Protein AF-A0A959Z4D5-F1 (afdb_monomer_lite)

Secondary structure (DSSP, 8-state):
---HHHHHHHHHHHHHHHHHHHHHH-HHHHHHHHTS-----SS--TTS-HHHHHHHHHHHHHHHHHHHHHHS--

pLDDT: mean 76.66, std 12.83, range [40.19, 88.94]

Structure (mmCIF, N/CA/C/O 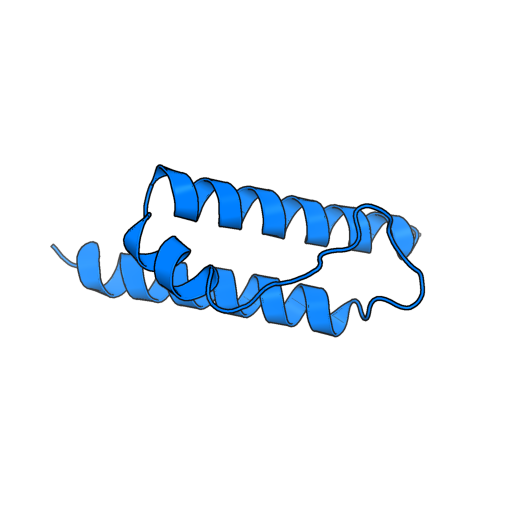backbone):
data_AF-A0A959Z4D5-F1
#
_entry.id   AF-A0A959Z4D5-F1
#
loop_
_atom_site.group_PDB
_atom_site.id
_atom_site.type_symbol
_atom_site.label_atom_id
_atom_site.label_alt_id
_atom_site.label_comp_id
_atom_site.label_asym_id
_atom_site.label_entity_id
_atom_site.label_seq_id
_atom_site.pdbx_PDB_ins_code
_atom_site.Cartn_x
_atom_site.Cartn_y
_atom_site.Cartn_z
_atom_site.occupancy
_atom_site.B_iso_or_equiv
_atom_site.auth_seq_id
_atom_site.auth_comp_id
_atom_site.auth_asym_id
_atom_site.auth_atom_id
_atom_site.pdbx_PDB_model_num
ATOM 1 N N . MET A 1 1 ? 26.399 1.445 -8.704 1.00 49.81 1 MET A N 1
ATOM 2 C CA . MET A 1 1 ? 25.022 1.853 -9.056 1.00 49.81 1 MET A CA 1
ATOM 3 C C . MET A 1 1 ? 24.121 0.724 -8.597 1.00 49.81 1 MET A C 1
ATOM 5 O O . MET A 1 1 ? 24.514 -0.405 -8.859 1.00 49.81 1 MET A O 1
ATOM 9 N N . PRO A 1 2 ? 23.034 0.969 -7.849 1.00 57.12 2 PRO A N 1
ATOM 10 C CA . PRO A 1 2 ? 22.172 -0.121 -7.405 1.00 57.12 2 PRO A CA 1
ATOM 11 C C . PRO A 1 2 ? 21.558 -0.812 -8.626 1.00 57.12 2 PRO A C 1
ATOM 13 O O . PRO A 1 2 ? 21.078 -0.147 -9.546 1.00 57.12 2 PRO A O 1
ATOM 16 N N . ASP A 1 3 ? 21.622 -2.139 -8.658 1.00 78.50 3 ASP A N 1
ATOM 17 C CA . ASP A 1 3 ? 21.057 -2.942 -9.734 1.00 78.50 3 ASP A CA 1
ATOM 18 C C . ASP A 1 3 ? 19.537 -2.738 -9.799 1.00 78.50 3 ASP A C 1
ATOM 20 O O . ASP A 1 3 ? 18.854 -2.808 -8.776 1.00 78.50 3 ASP A O 1
ATOM 24 N N . LYS A 1 4 ? 18.977 -2.549 -11.003 1.00 75.31 4 LYS A N 1
ATOM 25 C CA . LYS A 1 4 ? 17.519 -2.437 -11.246 1.00 75.31 4 LYS A CA 1
ATOM 26 C C . LYS A 1 4 ? 16.729 -3.544 -10.523 1.00 75.31 4 LYS A C 1
ATOM 28 O O . LYS A 1 4 ? 15.682 -3.298 -9.932 1.00 75.31 4 LYS A O 1
ATOM 33 N N . LYS A 1 5 ? 17.304 -4.750 -10.498 1.00 77.00 5 LYS A N 1
ATOM 34 C CA . LYS A 1 5 ? 16.788 -5.941 -9.812 1.00 77.00 5 LYS A CA 1
ATOM 35 C C . LYS A 1 5 ? 16.652 -5.756 -8.293 1.00 77.00 5 LYS A C 1
ATOM 37 O O . LYS A 1 5 ? 15.757 -6.321 -7.676 1.00 77.00 5 LYS A O 1
ATOM 42 N N . GLN A 1 6 ? 17.546 -4.990 -7.669 1.00 81.94 6 GLN A N 1
ATOM 43 C CA . GLN A 1 6 ? 17.498 -4.711 -6.235 1.00 81.94 6 GLN A CA 1
ATOM 44 C C . GLN A 1 6 ? 16.370 -3.738 -5.895 1.00 81.94 6 GLN A C 1
ATOM 46 O O . GLN A 1 6 ? 15.591 -4.041 -4.998 1.00 81.94 6 GLN A O 1
ATOM 51 N N . LEU A 1 7 ? 16.217 -2.662 -6.671 1.00 83.50 7 LEU A N 1
ATOM 52 C CA . LEU A 1 7 ? 15.128 -1.698 -6.489 1.00 83.50 7 LEU A CA 1
ATOM 53 C C . LEU A 1 7 ? 13.749 -2.355 -6.654 1.00 83.50 7 LEU A C 1
ATOM 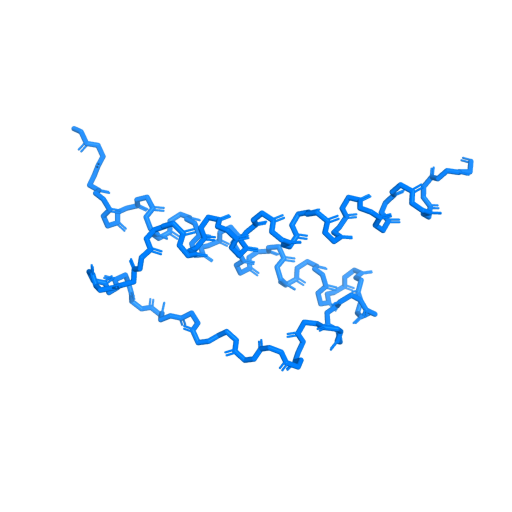55 O O . LEU A 1 7 ? 12.831 -2.101 -5.879 1.00 83.50 7 LEU A O 1
ATOM 59 N N . GLN A 1 8 ? 13.619 -3.252 -7.633 1.00 82.44 8 GLN A N 1
ATOM 60 C CA . GLN A 1 8 ? 12.399 -4.027 -7.848 1.00 82.44 8 GLN A CA 1
ATOM 61 C C . GLN A 1 8 ? 12.042 -4.881 -6.625 1.00 82.44 8 GLN A C 1
ATOM 63 O O . GLN A 1 8 ? 10.901 -4.854 -6.171 1.00 82.44 8 GLN A O 1
ATOM 68 N N . ARG A 1 9 ? 13.020 -5.594 -6.048 1.00 82.81 9 ARG A N 1
ATOM 69 C CA . ARG A 1 9 ? 12.809 -6.371 -4.814 1.00 82.81 9 ARG A CA 1
ATOM 70 C C . ARG A 1 9 ? 12.382 -5.492 -3.645 1.00 82.81 9 ARG A C 1
ATOM 72 O O . ARG A 1 9 ? 11.537 -5.909 -2.859 1.00 82.81 9 ARG A O 1
ATOM 79 N N . GLU A 1 10 ? 12.951 -4.295 -3.524 1.00 86.12 10 GLU A N 1
ATOM 80 C CA . GLU A 1 10 ? 12.553 -3.347 -2.481 1.00 86.12 10 GLU A CA 1
ATOM 81 C C . GLU A 1 10 ? 11.099 -2.902 -2.654 1.00 86.12 10 GLU A C 1
ATOM 83 O O . GLU A 1 10 ? 10.344 -2.965 -1.689 1.00 86.12 10 GLU A O 1
ATOM 88 N N . LEU A 1 11 ? 10.673 -2.565 -3.876 1.00 85.62 11 LEU A N 1
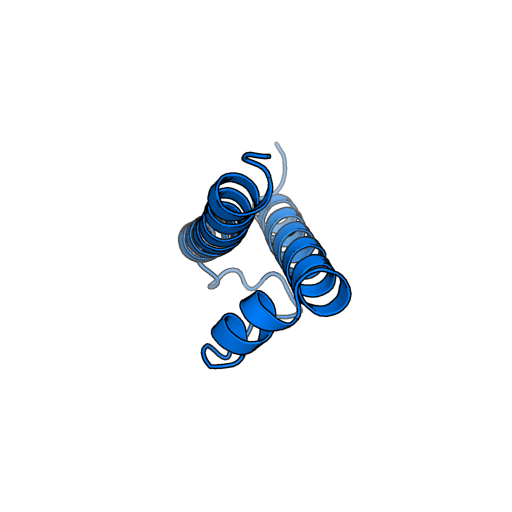ATOM 89 C CA . LEU A 1 11 ? 9.278 -2.216 -4.169 1.00 85.62 11 LEU A CA 1
ATOM 90 C C . LEU A 1 11 ? 8.319 -3.367 -3.859 1.00 85.62 11 LEU A C 1
ATOM 92 O O . LEU A 1 11 ? 7.326 -3.161 -3.168 1.00 85.62 11 LEU A O 1
ATOM 96 N N . VAL A 1 12 ? 8.628 -4.581 -4.323 1.00 83.19 12 VAL A N 1
ATOM 97 C CA . VAL A 1 12 ? 7.829 -5.786 -4.042 1.00 83.19 12 VAL A CA 1
ATOM 98 C C . VAL A 1 12 ? 7.704 -6.009 -2.535 1.00 83.19 12 VAL A C 1
ATOM 100 O O . VAL A 1 12 ? 6.614 -6.281 -2.036 1.00 83.19 12 VAL A O 1
ATOM 103 N N . ARG A 1 13 ? 8.801 -5.847 -1.789 1.00 86.06 13 ARG A N 1
ATOM 104 C CA . ARG A 1 13 ? 8.802 -5.982 -0.331 1.00 86.06 13 ARG A CA 1
ATOM 105 C C . ARG A 1 13 ? 7.957 -4.905 0.352 1.00 86.06 13 ARG A C 1
ATOM 107 O O . ARG A 1 13 ? 7.224 -5.236 1.281 1.00 86.06 13 ARG A O 1
ATOM 114 N N . ASP A 1 14 ? 8.047 -3.652 -0.090 1.00 88.06 14 ASP A N 1
ATOM 115 C CA . ASP A 1 14 ? 7.243 -2.539 0.439 1.00 88.06 14 ASP A CA 1
ATOM 116 C C . ASP A 1 14 ? 5.749 -2.783 0.200 1.00 88.06 14 ASP A C 1
ATOM 118 O O . ASP A 1 14 ? 4.938 -2.634 1.113 1.00 88.06 14 ASP A O 1
ATOM 122 N N . ILE A 1 15 ? 5.403 -3.246 -1.004 1.00 86.94 15 ILE A N 1
ATOM 123 C CA . ILE A 1 15 ? 4.045 -3.642 -1.374 1.00 86.94 15 ILE A CA 1
ATOM 124 C C . ILE A 1 15 ? 3.550 -4.748 -0.442 1.00 86.94 15 ILE A C 1
ATOM 126 O O . ILE A 1 15 ? 2.527 -4.573 0.209 1.00 86.94 15 ILE A O 1
ATOM 130 N N . GLN A 1 16 ? 4.287 -5.856 -0.310 1.00 84.94 16 GLN A N 1
ATOM 131 C CA . GLN A 1 16 ? 3.881 -6.969 0.554 1.00 84.94 16 GLN A CA 1
ATOM 132 C C . GLN A 1 16 ? 3.714 -6.543 2.017 1.00 84.94 16 GLN A C 1
ATOM 134 O O . GLN A 1 16 ? 2.755 -6.951 2.672 1.00 84.94 16 GLN A O 1
ATOM 139 N N . GLN A 1 17 ? 4.621 -5.709 2.532 1.00 87.81 17 GLN A N 1
ATOM 140 C CA . GLN A 1 17 ? 4.523 -5.144 3.879 1.00 87.81 17 GLN A CA 1
ATOM 141 C C . GLN A 1 17 ? 3.249 -4.316 4.043 1.00 87.81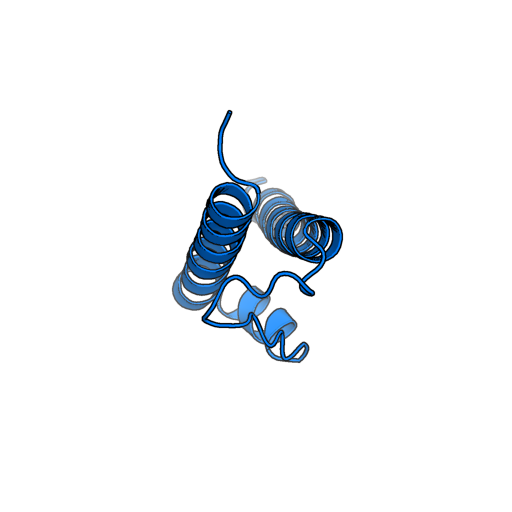 17 GLN A C 1
ATOM 143 O O . GLN A 1 17 ? 2.496 -4.537 4.990 1.00 87.81 17 GLN A O 1
ATOM 148 N N . LEU A 1 18 ? 2.980 -3.397 3.115 1.00 87.69 18 LEU A N 1
ATOM 149 C CA . LEU A 1 18 ? 1.804 -2.535 3.158 1.00 87.69 18 LEU A CA 1
ATOM 150 C C . LEU A 1 18 ? 0.512 -3.348 3.029 1.00 87.69 18 LEU A C 1
ATOM 152 O O . LEU A 1 18 ? -0.418 -3.153 3.802 1.00 87.69 18 LEU A O 1
ATOM 156 N N . THR A 1 19 ? 0.480 -4.317 2.120 1.00 85.25 19 THR A N 1
ATOM 157 C CA . THR A 1 19 ? -0.641 -5.235 1.917 1.00 85.25 19 THR A CA 1
ATOM 158 C C . THR A 1 19 ? -0.898 -6.106 3.150 1.00 85.25 19 THR A C 1
ATOM 160 O O . THR A 1 19 ? -2.046 -6.242 3.569 1.00 85.25 19 THR A O 1
ATOM 163 N N . ASN A 1 20 ? 0.142 -6.650 3.792 1.00 86.06 20 ASN A N 1
ATOM 164 C CA . ASN A 1 20 ? -0.003 -7.381 5.056 1.00 86.06 20 ASN A CA 1
ATOM 165 C C . ASN A 1 20 ? -0.474 -6.474 6.191 1.00 86.06 20 ASN A C 1
ATOM 167 O O . ASN A 1 20 ? -1.272 -6.897 7.027 1.00 86.06 20 ASN A O 1
ATOM 171 N N . ARG A 1 21 ? 0.006 -5.232 6.229 1.00 86.94 21 ARG A N 1
ATOM 172 C CA . ARG A 1 21 ? -0.437 -4.238 7.201 1.00 86.94 21 ARG A CA 1
ATOM 173 C C . ARG A 1 21 ? -1.920 -3.935 7.024 1.00 86.94 21 ARG A C 1
ATOM 175 O O . ARG A 1 21 ? -2.665 -4.012 7.990 1.00 86.94 21 ARG A O 1
ATOM 182 N N . LEU A 1 22 ? -2.361 -3.705 5.788 1.00 85.81 22 LEU A N 1
ATOM 183 C CA . LEU A 1 22 ? -3.770 -3.542 5.436 1.00 85.81 22 LEU A CA 1
ATOM 184 C C . LEU A 1 22 ? -4.577 -4.777 5.839 1.00 85.81 22 LEU A C 1
ATOM 186 O O . LEU A 1 22 ? -5.590 -4.642 6.499 1.00 85.81 22 LEU A O 1
ATOM 190 N N . ARG A 1 23 ? -4.100 -5.991 5.561 1.00 84.62 23 ARG A N 1
ATOM 191 C CA . ARG A 1 23 ? -4.788 -7.224 5.972 1.00 84.62 23 ARG A CA 1
ATOM 192 C C . ARG A 1 23 ? -5.015 -7.330 7.483 1.00 84.62 23 ARG A C 1
ATOM 194 O O . ARG A 1 23 ? -6.065 -7.807 7.898 1.00 84.62 23 ARG A O 1
ATOM 201 N N . ASN A 1 24 ? -4.022 -6.946 8.286 1.00 87.38 24 ASN A N 1
ATOM 202 C CA . ASN A 1 24 ? -4.071 -7.104 9.741 1.00 87.38 24 ASN A CA 1
ATOM 203 C C . ASN A 1 24 ? -4.735 -5.917 10.454 1.00 87.38 24 ASN A C 1
ATOM 205 O O . ASN A 1 24 ? -5.477 -6.128 11.407 1.00 87.38 24 ASN A O 1
ATOM 209 N N . GLU A 1 25 ? -4.460 -4.686 10.021 1.00 87.75 25 GLU A N 1
ATOM 210 C CA . GLU A 1 25 ? -4.957 -3.461 10.665 1.00 87.75 25 GLU A CA 1
ATOM 211 C C . GLU A 1 25 ? -6.234 -2.921 10.006 1.00 87.75 25 GLU A C 1
ATOM 213 O O . GLU A 1 25 ? -7.080 -2.358 10.694 1.00 87.75 25 GLU A O 1
ATOM 218 N N . PHE A 1 26 ? -6.405 -3.116 8.695 1.00 87.94 26 PHE A N 1
ATOM 219 C CA . PHE A 1 26 ? -7.497 -2.547 7.895 1.00 87.94 26 PHE A CA 1
ATOM 220 C C . PHE A 1 26 ? -8.136 -3.599 6.968 1.00 87.94 26 PHE A C 1
ATOM 222 O O . PHE A 1 26 ? -8.088 -3.455 5.738 1.00 87.94 26 PHE A O 1
ATOM 229 N N . PRO A 1 27 ? -8.718 -4.683 7.520 1.00 84.50 27 PRO A N 1
ATOM 230 C CA . PRO A 1 27 ? -9.239 -5.793 6.722 1.00 84.50 27 PRO A CA 1
ATOM 231 C C . PRO A 1 27 ? -10.281 -5.337 5.691 1.00 84.50 27 PRO A C 1
ATOM 233 O O . PRO A 1 27 ? -10.317 -5.884 4.598 1.00 84.50 27 PRO A O 1
ATOM 236 N N . GLU A 1 28 ? -11.043 -4.277 5.980 1.00 85.69 28 GLU A N 1
ATOM 237 C CA . GLU A 1 28 ? -11.981 -3.634 5.045 1.00 85.69 28 GLU A CA 1
ATOM 238 C C . GLU A 1 28 ? -11.313 -3.104 3.760 1.00 85.69 28 GLU A C 1
ATOM 240 O O . GLU A 1 28 ? -11.861 -3.226 2.664 1.00 85.69 28 GLU A O 1
ATOM 245 N N . LEU A 1 29 ? -10.106 -2.537 3.876 1.00 84.38 29 LEU A N 1
ATOM 246 C CA . LEU A 1 29 ? -9.334 -2.048 2.736 1.00 84.38 29 LEU A CA 1
ATOM 247 C C . LEU A 1 29 ? -8.703 -3.222 1.996 1.00 84.38 29 LEU A C 1
ATOM 249 O O . LEU A 1 29 ? -8.631 -3.214 0.771 1.00 84.38 29 LEU A O 1
ATOM 253 N N . TYR A 1 30 ? -8.262 -4.242 2.734 1.00 83.00 30 TYR A N 1
ATOM 254 C CA . TYR A 1 30 ? -7.703 -5.454 2.150 1.00 83.00 30 TYR A CA 1
ATOM 255 C C . TYR A 1 30 ? -8.745 -6.271 1.374 1.00 83.00 30 TYR A C 1
ATOM 257 O O . TYR A 1 30 ? -8.426 -6.781 0.304 1.00 83.00 30 TYR A O 1
ATOM 265 N N . GLU A 1 31 ? -9.992 -6.346 1.840 1.00 79.38 31 GLU A N 1
ATOM 266 C CA . GLU A 1 31 ? -11.092 -6.983 1.101 1.00 79.38 31 GLU A CA 1
ATOM 267 C C . GLU A 1 31 ? -11.321 -6.302 -0.254 1.00 79.38 31 GLU A C 1
ATOM 269 O O . GLU A 1 31 ? -11.439 -6.985 -1.269 1.00 79.38 31 GLU A O 1
ATOM 274 N N . ARG A 1 32 ? -11.252 -4.963 -0.306 1.00 77.81 32 ARG A N 1
ATOM 275 C CA . ARG A 1 32 ? -11.282 -4.202 -1.570 1.00 77.81 32 ARG A CA 1
ATOM 276 C C . ARG A 1 32 ? -10.103 -4.500 -2.501 1.00 77.81 32 ARG A C 1
ATOM 278 O O . ARG A 1 32 ? -10.221 -4.315 -3.708 1.00 77.81 32 ARG A O 1
ATOM 285 N N . LEU A 1 33 ? -8.963 -4.928 -1.958 1.00 74.50 33 LEU A N 1
ATOM 286 C CA . LEU A 1 33 ? -7.776 -5.293 -2.736 1.00 74.50 33 LEU A CA 1
ATOM 287 C C . LEU A 1 33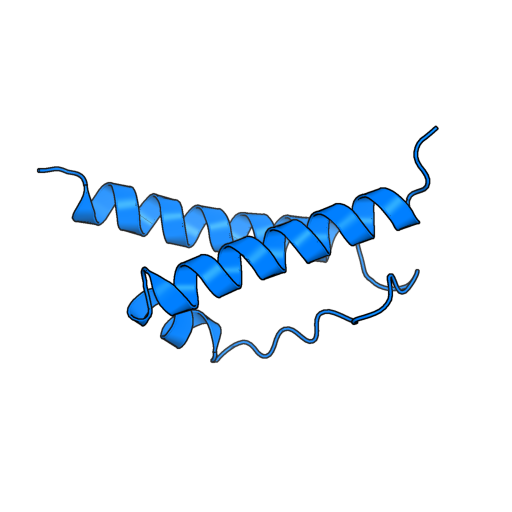 ? -7.803 -6.749 -3.206 1.00 74.50 33 LEU A C 1
ATOM 289 O O . LEU A 1 33 ? -7.224 -7.047 -4.245 1.00 74.50 33 LEU A O 1
ATOM 293 N N . GLY A 1 34 ? -8.470 -7.647 -2.475 1.00 64.12 34 GLY A N 1
ATOM 294 C CA . GLY A 1 34 ? -8.576 -9.071 -2.805 1.00 64.12 34 GLY A CA 1
ATOM 295 C C . GLY A 1 34 ? -9.284 -9.358 -4.134 1.00 64.12 34 GLY A C 1
ATOM 296 O O . GLY A 1 34 ? -9.045 -10.402 -4.736 1.00 64.12 34 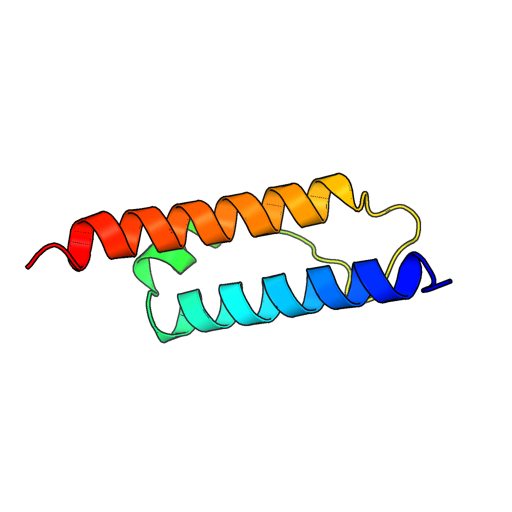GLY A O 1
ATOM 297 N N . GLU A 1 35 ? -10.092 -8.418 -4.631 1.00 55.75 35 GLU A N 1
ATOM 298 C CA . GLU A 1 35 ? -10.698 -8.482 -5.969 1.00 55.75 35 GLU A CA 1
ATOM 299 C C . GLU A 1 35 ? -9.694 -8.225 -7.108 1.00 55.75 35 GLU A C 1
ATOM 301 O O . GLU A 1 35 ? -9.976 -8.527 -8.267 1.00 55.75 35 GLU A O 1
ATOM 306 N N . MET A 1 36 ? -8.502 -7.709 -6.795 1.00 56.81 36 MET A N 1
ATOM 307 C CA . MET A 1 36 ? -7.400 -7.539 -7.737 1.00 56.81 36 MET A CA 1
ATOM 308 C C . MET A 1 36 ? -6.318 -8.574 -7.416 1.00 56.81 36 MET A C 1
ATOM 310 O O . MET A 1 36 ? -5.454 -8.305 -6.576 1.00 56.81 36 MET A O 1
ATOM 314 N N . PRO A 1 37 ? -6.322 -9.759 -8.057 1.00 51.09 37 PRO A N 1
ATOM 315 C CA . PRO A 1 37 ? -5.249 -10.727 -7.893 1.00 51.09 37 PRO A CA 1
ATOM 316 C C . PRO A 1 37 ? -3.982 -10.143 -8.515 1.00 51.09 37 PRO A C 1
ATOM 318 O O . PRO A 1 37 ? -3.686 -10.342 -9.691 1.00 51.09 37 PRO A O 1
ATOM 321 N N . VAL A 1 38 ? -3.231 -9.376 -7.732 1.00 57.59 38 VAL A N 1
ATOM 322 C CA . VAL A 1 38 ? -1.901 -8.953 -8.129 1.00 57.59 38 VAL A CA 1
ATOM 323 C C . VAL A 1 38 ? -1.009 -10.183 -7.970 1.00 57.59 38 VAL A C 1
ATOM 325 O O . VAL A 1 38 ? -0.626 -10.594 -6.875 1.00 57.59 38 VAL A O 1
ATOM 328 N N . THR A 1 39 ? -0.712 -10.828 -9.092 1.00 56.88 39 THR A N 1
ATOM 329 C CA . THR A 1 39 ? 0.409 -11.757 -9.201 1.00 56.88 39 THR A CA 1
ATOM 330 C C . THR A 1 39 ? 1.690 -10.935 -9.114 1.00 56.88 39 THR A C 1
ATOM 332 O O . THR A 1 39 ? 2.288 -10.599 -10.132 1.00 56.88 39 THR A O 1
ATOM 335 N N . LEU A 1 40 ? 2.084 -10.544 -7.897 1.00 60.91 40 LEU A N 1
ATOM 336 C CA . LEU A 1 40 ? 3.460 -10.124 -7.640 1.00 60.91 40 LEU A CA 1
ATOM 337 C C . LEU A 1 40 ? 4.327 -11.354 -7.905 1.00 60.91 40 LEU A C 1
ATOM 339 O O . LEU A 1 40 ? 4.137 -12.363 -7.220 1.00 60.91 40 LEU A O 1
ATOM 343 N N . PRO A 1 41 ? 5.227 -11.329 -8.897 1.00 55.62 41 PRO A N 1
ATOM 344 C CA . PRO A 1 41 ? 6.143 -12.436 -9.061 1.00 55.62 41 PRO A CA 1
ATOM 345 C C . PRO A 1 41 ? 7.045 -12.499 -7.826 1.00 55.62 41 PRO A C 1
ATOM 347 O O . PRO A 1 41 ? 7.540 -11.480 -7.337 1.00 55.62 41 PRO A O 1
ATOM 350 N N . ASP A 1 42 ? 7.208 -13.710 -7.302 1.00 55.19 42 ASP A N 1
ATOM 351 C CA . ASP A 1 42 ? 8.071 -13.990 -6.151 1.00 55.19 42 ASP A CA 1
ATOM 352 C C . ASP A 1 42 ? 9.550 -13.715 -6.489 1.00 55.19 42 ASP A C 1
ATOM 354 O O . ASP A 1 42 ? 10.340 -13.337 -5.624 1.00 55.19 42 ASP A O 1
ATOM 358 N N . ASP A 1 43 ? 9.899 -13.794 -7.780 1.00 56.41 43 ASP A N 1
ATOM 359 C CA . ASP A 1 43 ? 11.204 -13.412 -8.307 1.00 56.41 43 ASP A CA 1
ATOM 360 C C . ASP A 1 43 ? 11.130 -12.050 -9.027 1.00 56.41 43 ASP A C 1
ATOM 362 O O . ASP A 1 43 ? 10.161 -11.776 -9.739 1.00 56.41 43 ASP A O 1
ATOM 366 N N . PRO A 1 44 ? 12.143 -11.176 -8.883 1.00 55.84 44 PRO A N 1
ATOM 367 C CA . PRO A 1 44 ? 12.316 -9.999 -9.733 1.00 55.84 44 PRO A CA 1
ATOM 368 C C . PRO A 1 44 ? 12.504 -10.417 -11.197 1.00 55.84 44 PRO A C 1
ATOM 370 O O . PRO A 1 44 ? 13.625 -10.609 -11.684 1.00 55.84 44 PRO A O 1
ATOM 373 N N . ASP A 1 45 ? 11.375 -10.569 -11.876 1.00 60.34 45 ASP A N 1
ATOM 374 C CA . ASP A 1 45 ? 11.309 -10.846 -13.296 1.00 60.34 45 ASP A CA 1
ATOM 375 C C . ASP A 1 45 ? 11.722 -9.573 -14.050 1.00 60.34 45 ASP A C 1
ATOM 377 O O . ASP A 1 45 ? 11.189 -8.495 -13.754 1.00 60.34 45 ASP A O 1
ATOM 381 N N . PRO A 1 46 ? 12.685 -9.634 -14.986 1.00 59.88 46 PRO A N 1
ATOM 382 C CA . PRO A 1 46 ? 13.096 -8.465 -15.763 1.00 59.88 46 PRO A CA 1
ATOM 383 C C . PRO A 1 46 ? 11.953 -7.875 -16.601 1.00 59.88 46 PRO A C 1
ATOM 385 O O . PRO A 1 46 ? 12.067 -6.721 -17.020 1.00 59.88 46 PRO A O 1
ATOM 388 N N . ASP A 1 47 ? 10.890 -8.654 -16.822 1.00 62.91 47 ASP A N 1
ATOM 389 C CA . ASP A 1 47 ? 9.683 -8.262 -17.545 1.00 62.91 47 ASP A CA 1
ATOM 390 C C . ASP A 1 47 ? 8.676 -7.503 -16.668 1.00 62.91 47 ASP A C 1
ATOM 392 O O . ASP A 1 47 ? 7.843 -6.760 -17.184 1.00 62.91 47 ASP A O 1
ATOM 396 N N . VAL A 1 48 ? 8.765 -7.613 -15.331 1.00 68.88 48 VAL A N 1
ATOM 397 C CA . VAL A 1 48 ? 7.902 -6.800 -14.470 1.00 68.88 48 VAL A CA 1
ATOM 398 C C . VAL A 1 48 ? 8.315 -5.342 -14.549 1.00 68.88 48 VAL A C 1
ATOM 400 O O . VAL A 1 48 ? 9.418 -4.929 -14.171 1.00 68.88 48 VAL A O 1
ATOM 403 N N . ASP A 1 49 ? 7.360 -4.551 -15.018 1.00 76.69 49 ASP A N 1
ATOM 404 C CA . ASP A 1 49 ? 7.523 -3.128 -15.173 1.00 76.69 49 ASP A CA 1
ATOM 405 C C . ASP A 1 49 ? 7.647 -2.467 -13.793 1.00 76.69 49 ASP A C 1
ATOM 407 O O . ASP A 1 49 ? 6.753 -2.548 -12.944 1.00 76.69 49 ASP A O 1
ATOM 411 N N . MET A 1 50 ? 8.788 -1.818 -13.539 1.00 79.69 50 MET A N 1
ATOM 412 C CA . MET A 1 50 ? 8.997 -1.093 -12.281 1.00 79.69 50 MET A CA 1
ATOM 413 C C . MET A 1 50 ? 7.956 0.012 -12.105 1.00 79.69 50 MET A C 1
ATOM 415 O O . MET A 1 50 ? 7.597 0.334 -10.971 1.00 79.69 50 MET A O 1
ATOM 419 N N . ASP A 1 51 ? 7.458 0.567 -13.211 1.00 82.00 51 ASP A N 1
ATOM 420 C CA . ASP A 1 51 ? 6.404 1.571 -13.192 1.00 82.00 51 ASP A CA 1
ATOM 421 C C . ASP A 1 51 ? 5.083 0.966 -12.703 1.00 82.00 51 ASP A C 1
ATOM 423 O O . ASP A 1 51 ? 4.411 1.552 -11.858 1.00 82.00 51 ASP A O 1
ATOM 427 N N . ALA A 1 52 ? 4.761 -0.265 -13.116 1.00 80.81 52 ALA A N 1
ATOM 428 C CA . ALA A 1 52 ? 3.588 -0.984 -12.622 1.00 80.81 52 ALA A CA 1
ATOM 429 C C . ALA A 1 52 ? 3.668 -1.240 -11.109 1.00 80.81 52 ALA A C 1
ATOM 431 O O . ALA A 1 52 ? 2.700 -0.985 -10.393 1.00 80.81 52 ALA A O 1
ATOM 432 N N . LEU A 1 53 ? 4.830 -1.665 -10.595 1.00 81.94 53 LEU A N 1
ATOM 433 C CA . LEU A 1 53 ? 5.036 -1.835 -9.149 1.00 81.94 53 LEU A CA 1
ATOM 434 C C . LEU A 1 53 ? 4.900 -0.512 -8.393 1.00 81.94 53 LEU A C 1
ATOM 436 O O . LEU A 1 53 ? 4.269 -0.456 -7.338 1.00 81.94 53 LEU A O 1
ATOM 440 N N . ARG A 1 54 ? 5.485 0.565 -8.923 1.00 85.12 54 ARG A N 1
ATOM 441 C CA . ARG A 1 54 ? 5.421 1.885 -8.297 1.00 85.12 54 ARG A CA 1
ATOM 442 C C . ARG A 1 54 ? 4.000 2.439 -8.292 1.00 85.12 54 ARG A C 1
ATOM 444 O O . ARG A 1 54 ? 3.580 2.980 -7.272 1.00 85.12 54 ARG A O 1
ATOM 451 N N . ASN A 1 55 ? 3.266 2.263 -9.388 1.00 85.12 55 ASN A N 1
ATOM 452 C CA . ASN A 1 55 ? 1.860 2.635 -9.482 1.00 85.12 55 ASN A CA 1
ATOM 453 C C . ASN A 1 55 ? 1.018 1.823 -8.496 1.00 85.12 55 ASN A C 1
ATOM 455 O O . ASN A 1 55 ? 0.235 2.410 -7.759 1.00 85.12 55 ASN A O 1
ATOM 459 N N . TYR A 1 56 ? 1.250 0.512 -8.383 1.00 84.56 56 TYR A N 1
ATOM 460 C CA . TYR A 1 56 ? 0.542 -0.326 -7.415 1.00 84.56 56 TYR A CA 1
ATOM 461 C C . TYR A 1 56 ? 0.815 0.094 -5.964 1.00 84.56 56 TYR A C 1
ATOM 463 O O . TYR A 1 56 ? -0.120 0.285 -5.186 1.00 84.56 56 TYR A O 1
ATOM 471 N N . LEU A 1 57 ? 2.083 0.316 -5.600 1.00 87.19 57 LEU A N 1
ATOM 472 C CA . LEU A 1 57 ? 2.449 0.835 -4.278 1.00 87.19 57 LEU A CA 1
ATOM 473 C C . LEU A 1 57 ? 1.817 2.210 -4.014 1.00 87.19 57 LEU A C 1
ATOM 475 O O . LEU A 1 57 ? 1.373 2.478 -2.898 1.00 87.19 57 LEU A O 1
ATOM 479 N N . GLY A 1 58 ? 1.770 3.066 -5.037 1.00 88.12 58 GLY A N 1
ATOM 480 C CA . GLY A 1 58 ? 1.104 4.364 -4.997 1.00 88.12 58 GLY A CA 1
ATOM 481 C C . GLY A 1 58 ? -0.382 4.231 -4.684 1.00 88.12 58 GLY A C 1
ATOM 482 O O . GLY A 1 58 ? -0.847 4.834 -3.724 1.00 88.12 58 GLY A O 1
ATOM 483 N N . SER A 1 59 ? -1.101 3.374 -5.412 1.00 85.81 59 SER A N 1
ATOM 484 C CA . SER A 1 59 ? -2.520 3.105 -5.162 1.00 85.81 59 SER A CA 1
ATOM 485 C C . SER A 1 59 ? -2.766 2.568 -3.752 1.00 85.81 59 SER A C 1
ATOM 487 O O . SER A 1 59 ? -3.677 3.029 -3.072 1.00 85.81 59 SER A O 1
ATOM 489 N N . LEU A 1 60 ? -1.935 1.639 -3.265 1.00 86.06 60 LEU A N 1
ATOM 490 C CA . LEU A 1 60 ? -2.053 1.124 -1.897 1.00 86.06 60 LEU A CA 1
ATOM 491 C C . LEU A 1 60 ? -1.857 2.220 -0.840 1.00 86.06 60 LEU A C 1
ATOM 493 O O . LEU A 1 60 ? -2.589 2.256 0.151 1.00 86.06 60 LEU A O 1
ATOM 497 N N . ARG A 1 61 ? -0.872 3.107 -1.036 1.00 88.94 61 ARG A N 1
ATOM 498 C CA . ARG A 1 61 ? -0.646 4.248 -0.139 1.00 88.94 61 ARG A CA 1
ATOM 499 C C . ARG A 1 61 ? -1.806 5.224 -0.185 1.00 88.94 61 ARG A C 1
ATOM 501 O O . ARG A 1 61 ? -2.266 5.618 0.874 1.00 88.94 61 ARG A O 1
ATOM 508 N N . GLU A 1 62 ? -2.308 5.546 -1.369 1.00 88.44 62 GLU A N 1
ATOM 509 C CA . GLU A 1 62 ? -3.433 6.463 -1.544 1.00 88.44 62 GLU A CA 1
ATOM 510 C C . GLU A 1 62 ? -4.690 5.941 -0.831 1.00 88.44 62 GLU A C 1
ATOM 512 O O . GLU A 1 62 ? -5.332 6.676 -0.085 1.00 88.44 62 GLU A O 1
ATOM 517 N N . ILE A 1 63 ? -4.991 4.643 -0.957 1.00 85.19 63 ILE A N 1
ATOM 518 C CA . ILE A 1 63 ? -6.095 3.993 -0.233 1.00 85.19 63 ILE A CA 1
ATOM 519 C C . ILE A 1 63 ? -5.912 4.123 1.285 1.00 85.19 63 ILE A C 1
ATOM 521 O O . ILE A 1 63 ? -6.858 4.468 1.999 1.00 85.19 63 ILE A O 1
ATOM 525 N N . LEU A 1 64 ? -4.701 3.858 1.782 1.00 84.94 64 LEU A N 1
ATOM 526 C CA . LEU A 1 64 ? -4.395 3.967 3.205 1.00 84.94 64 LEU A CA 1
ATOM 527 C C . LEU A 1 64 ? -4.489 5.420 3.692 1.00 84.94 64 LEU A C 1
ATOM 529 O O . LEU A 1 64 ? -5.071 5.676 4.743 1.00 84.94 64 LEU A O 1
ATOM 533 N N . GLU A 1 65 ? -3.951 6.373 2.934 1.00 87.69 65 GLU A N 1
ATOM 534 C CA . GLU A 1 65 ? -4.008 7.799 3.252 1.00 87.69 65 GLU A CA 1
ATOM 535 C C . GLU A 1 65 ? -5.446 8.302 3.275 1.00 87.69 65 GLU A C 1
ATOM 537 O O . GLU A 1 65 ? -5.842 8.929 4.254 1.00 87.69 65 GLU A O 1
ATOM 542 N N . HIS A 1 66 ? -6.262 7.964 2.275 1.00 86.81 66 HIS A N 1
ATOM 543 C CA . HIS A 1 66 ? -7.681 8.305 2.278 1.00 86.81 66 HIS A CA 1
ATOM 544 C C . HIS A 1 66 ? -8.403 7.720 3.487 1.00 86.81 66 HIS A C 1
ATOM 546 O O . HIS A 1 66 ? -9.210 8.414 4.109 1.00 86.81 66 HIS A O 1
ATOM 552 N N . HIS A 1 67 ? -8.112 6.470 3.852 1.00 85.06 67 HIS A N 1
ATOM 553 C CA . HIS A 1 67 ? -8.705 5.863 5.037 1.00 85.06 67 HIS A CA 1
ATOM 554 C C . HIS A 1 67 ? -8.300 6.614 6.310 1.00 85.06 67 HIS A C 1
ATOM 556 O O . HIS A 1 67 ? -9.180 6.986 7.086 1.00 85.06 67 HIS A O 1
ATOM 562 N N . ILE A 1 68 ? -7.008 6.912 6.493 1.00 85.12 68 ILE A N 1
ATOM 563 C CA . ILE A 1 68 ? -6.494 7.671 7.644 1.00 85.12 68 ILE A CA 1
ATOM 564 C C . ILE A 1 68 ? -7.073 9.088 7.675 1.00 85.12 68 ILE A C 1
ATOM 566 O O . ILE A 1 68 ? -7.443 9.562 8.739 1.00 85.12 68 ILE A O 1
ATOM 570 N N . GLN A 1 69 ? -7.196 9.773 6.542 1.00 85.31 69 GLN A N 1
ATOM 571 C CA . GLN A 1 69 ? -7.810 11.102 6.476 1.00 85.31 69 GLN A CA 1
ATOM 572 C C . GLN A 1 69 ? -9.301 11.060 6.823 1.00 85.31 69 GLN A C 1
ATOM 574 O O . GLN A 1 69 ? -9.798 11.939 7.522 1.00 85.31 69 GLN A O 1
ATOM 579 N N . THR A 1 70 ? -10.008 10.025 6.369 1.00 82.19 70 THR A N 1
ATOM 580 C CA . THR A 1 70 ? -11.446 9.864 6.619 1.00 82.19 70 THR A CA 1
ATOM 581 C C . THR A 1 70 ? -11.734 9.432 8.062 1.00 82.19 70 THR A C 1
ATOM 583 O O . THR A 1 70 ? -12.732 9.861 8.633 1.00 82.19 70 THR A O 1
ATOM 586 N N . HIS A 1 71 ? -10.867 8.615 8.673 1.00 73.94 71 HIS A N 1
ATOM 587 C CA . HIS A 1 71 ? -11.078 8.037 10.012 1.00 73.94 71 HIS A CA 1
ATOM 588 C C . HIS A 1 71 ? -10.285 8.730 11.133 1.00 73.94 71 HIS A C 1
ATOM 590 O O . HIS A 1 71 ? -10.695 8.692 12.289 1.00 73.94 71 HIS A O 1
ATOM 596 N N . GLY A 1 72 ? -9.162 9.372 10.813 1.00 60.56 72 GLY A N 1
ATOM 597 C CA . GLY A 1 72 ? -8.271 10.072 11.744 1.00 60.56 72 GLY A CA 1
ATOM 598 C C . GLY A 1 72 ? -8.609 11.550 11.953 1.00 60.56 72 GLY A C 1
ATOM 599 O O . GLY A 1 72 ? -7.939 12.222 12.731 1.00 60.56 72 GLY A O 1
ATOM 600 N N . GLY A 1 73 ? -9.645 12.068 11.288 1.00 51.09 73 GLY A N 1
ATOM 601 C CA . GLY A 1 73 ? -10.181 13.411 11.515 1.00 51.09 73 GLY A CA 1
ATOM 602 C C . GLY A 1 73 ? -11.094 13.492 12.742 1.00 51.09 73 GLY A C 1
ATOM 603 O O . GLY A 1 73 ? -12.244 13.908 12.602 1.00 51.09 73 GLY A O 1
ATOM 604 N N . LYS A 1 74 ? -10.617 13.074 13.921 1.00 40.19 74 LYS A N 1
ATOM 605 C CA . LYS A 1 74 ? -11.342 13.247 15.187 1.00 40.19 74 LYS A CA 1
ATOM 606 C C . LYS A 1 74 ? -10.511 13.976 16.233 1.00 40.19 74 LYS A C 1
ATOM 608 O O . LYS A 1 74 ? -9.341 13.585 16.424 1.00 40.19 74 LYS A O 1
#

Foldseek 3Di:
DDDPQVVLVVLLVLLVVLLVCCVVVPVVLNVVCVVPPPPPPPGSDVPPDPVVSVVSSVVSVVSVVVVCVVPVPD

Sequence (74 aa):
MPDKKQLQRELVRDIQQLTNRLRNEFPELYERLGEMPVTLPDDPDPDVDMDALRNYLGSLREILEHHIQTHGGK

Radius of gyration: 13.62 Å; chains: 1; bounding box: 37×27×33 Å